Protein AF-A0A7V3N6C4-F1 (afdb_monomer_lite)

Sequence (140 aa):
MGTLAVLVFSLRADQATAPKISSFQETLQPKVSISIIENNSLIGRNPTSEGVEIENILKCLAWEESRDNPKAYNPRDTDGRPKFGIYQFDSITFQEWCVLKYNLKNDIWDAEIQKICVYKMIFEDNQGWQWGAFKKCIKL

InterPro domains:
  IPR023346 Lysozyme-like domain superfamily [SSF53955] (57-135)

Secondary structure (DSSP, 8-state):
-------------------------------------STT-----PPPHHHHHHHHHHHHHHHHHHTT-TT-EESS-TTS--EETTTTB-HHHIIIIIIIIT---S-TT-HHHHHHHHHIIIIIS--GGG-TTHHHHTT-

pLDDT: mean 75.9, std 24.96, range [35.94, 98.44]

Radius of gyration: 24.41 Å; chains: 1; bounding box: 54×76×58 Å

Foldseek 3Di:
DDDDDDDDDDDDDDDDDDDDDDDPDPPPDPPDDDQDDDPPDRPPPDPDPVNVLLVQLLVQQLCVQANVFLADWDCQDPVGAIFHGSNGDGLVCCCVQLCVVVVHDSDRSDPVSVSVSQSCCCPVVVNLVVRPSSVVRNVD

Structure (mmCIF, N/CA/C/O backbone):
data_AF-A0A7V3N6C4-F1
#
_entry.id   AF-A0A7V3N6C4-F1
#
loop_
_atom_site.group_PDB
_atom_site.id
_atom_site.type_symbol
_atom_site.label_atom_id
_atom_site.label_alt_id
_atom_site.label_comp_id
_atom_site.label_asym_id
_atom_site.label_entity_id
_atom_site.label_seq_id
_atom_site.pdbx_PDB_ins_code
_atom_site.Cartn_x
_atom_site.Cartn_y
_atom_site.Cartn_z
_atom_site.occupancy
_atom_site.B_iso_or_equiv
_atom_site.auth_seq_id
_atom_site.auth_comp_id
_atom_site.auth_asym_id
_atom_site.auth_atom_id
_atom_site.pdbx_PDB_model_num
ATOM 1 N N . MET A 1 1 ? -12.092 -60.364 -14.000 1.00 43.00 1 MET A N 1
ATOM 2 C CA . MET A 1 1 ? -11.732 -60.137 -15.415 1.00 43.00 1 MET A CA 1
ATOM 3 C C . MET A 1 1 ? -12.886 -59.393 -16.057 1.00 43.00 1 MET A C 1
ATOM 5 O O . MET A 1 1 ? -13.940 -59.983 -16.231 1.00 43.00 1 MET A O 1
ATOM 9 N N . GLY A 1 2 ? -12.735 -58.090 -16.283 1.00 38.31 2 GLY A N 1
ATOM 10 C CA . GLY A 1 2 ? -13.766 -57.245 -16.883 1.00 38.31 2 GLY A CA 1
ATOM 11 C C . GLY A 1 2 ? -13.099 -56.306 -17.874 1.00 38.31 2 GLY A C 1
ATOM 12 O O . GLY A 1 2 ? -12.351 -55.421 -17.471 1.00 38.31 2 GLY A O 1
ATOM 13 N N . T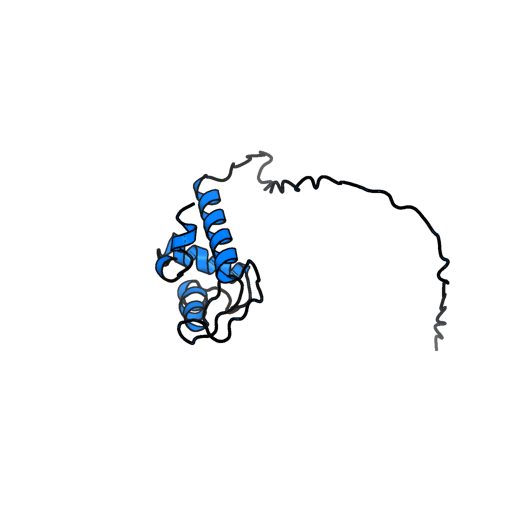HR A 1 3 ? -13.301 -56.572 -19.158 1.00 40.94 3 THR A N 1
ATOM 14 C CA . THR A 1 3 ? -12.750 -55.806 -20.277 1.00 40.94 3 THR A CA 1
ATOM 15 C C . THR A 1 3 ? -13.627 -54.578 -20.496 1.00 40.94 3 THR A C 1
ATOM 17 O O . THR A 1 3 ? -14.801 -54.722 -20.831 1.00 40.94 3 THR A O 1
ATOM 20 N N . LEU A 1 4 ? -13.081 -53.376 -20.298 1.00 37.31 4 LEU A N 1
ATOM 21 C CA . LEU A 1 4 ? -13.752 -52.126 -20.654 1.00 37.31 4 LEU A CA 1
ATOM 22 C C . LEU A 1 4 ? -13.298 -51.720 -22.063 1.00 37.31 4 LEU A C 1
ATOM 24 O O . LEU A 1 4 ? -12.117 -51.461 -22.287 1.00 37.31 4 LEU A O 1
ATOM 28 N N . ALA A 1 5 ? -14.228 -51.710 -23.016 1.00 42.72 5 ALA A N 1
ATOM 29 C CA . ALA A 1 5 ? -13.989 -51.246 -24.378 1.00 42.72 5 ALA A CA 1
ATOM 30 C C . ALA A 1 5 ? -14.097 -49.713 -24.438 1.00 42.72 5 ALA A C 1
ATOM 32 O O . ALA A 1 5 ? -15.088 -49.136 -23.992 1.00 42.72 5 ALA A O 1
ATOM 33 N N . VAL A 1 6 ? -13.075 -49.062 -24.996 1.00 37.94 6 VAL A N 1
ATOM 34 C CA . VAL A 1 6 ? -13.038 -47.616 -25.254 1.00 37.94 6 VAL A CA 1
ATOM 35 C C . VAL A 1 6 ? -13.588 -47.367 -26.657 1.00 37.94 6 VAL A C 1
ATOM 37 O O . VAL A 1 6 ? -13.014 -47.836 -27.638 1.00 37.94 6 VAL A O 1
ATOM 40 N N . LEU A 1 7 ? -14.693 -46.628 -26.760 1.00 36.53 7 LEU A N 1
ATOM 41 C CA . LEU A 1 7 ? -15.237 -46.140 -28.028 1.00 36.53 7 LEU A CA 1
ATOM 42 C C . LEU A 1 7 ? -14.766 -44.701 -28.256 1.00 36.53 7 LEU A C 1
ATOM 44 O O . LEU A 1 7 ? -15.158 -43.780 -27.543 1.00 36.53 7 LEU A O 1
ATOM 48 N N . VAL A 1 8 ? -13.898 -44.532 -29.253 1.00 38.81 8 VAL A N 1
ATOM 49 C CA . VAL A 1 8 ? -13.424 -43.241 -29.760 1.00 38.81 8 VAL A CA 1
ATOM 50 C C . VAL A 1 8 ? -14.361 -42.807 -30.882 1.00 38.81 8 VAL A C 1
ATOM 52 O O . VAL A 1 8 ? -14.447 -43.488 -31.902 1.00 38.81 8 VAL A O 1
ATOM 55 N N . PHE A 1 9 ? -15.026 -41.663 -30.730 1.00 41.03 9 PHE A N 1
ATOM 56 C CA . PHE A 1 9 ? -15.714 -41.001 -31.837 1.00 41.03 9 PHE A CA 1
ATOM 57 C C . PHE A 1 9 ? -14.947 -39.740 -32.230 1.00 41.03 9 PHE A C 1
ATOM 59 O O . PHE A 1 9 ? -14.864 -38.772 -31.480 1.00 41.03 9 PHE A O 1
ATOM 66 N N . SER A 1 10 ? -14.358 -39.797 -33.424 1.00 41.91 10 SER A N 1
ATOM 67 C CA . SER A 1 10 ? -13.768 -38.667 -34.133 1.00 41.91 10 SER A CA 1
ATOM 68 C C . SER A 1 10 ? -14.865 -38.031 -34.983 1.00 41.91 10 SER A C 1
ATOM 70 O O . SER A 1 10 ? -15.432 -38.701 -35.847 1.00 41.91 10 SER A O 1
ATOM 72 N N . LEU A 1 11 ? -15.190 -36.762 -34.734 1.00 41.19 11 LEU A N 1
ATOM 73 C CA . LEU A 1 11 ? -16.075 -35.985 -35.598 1.00 41.19 11 LEU A CA 1
ATOM 74 C C . LEU A 1 11 ? -15.265 -34.889 -36.286 1.00 41.19 11 LEU A C 1
ATOM 76 O O . LEU A 1 11 ? -14.602 -34.070 -35.652 1.00 41.19 11 LEU A O 1
ATOM 80 N N . ARG A 1 12 ? -15.293 -34.979 -37.617 1.00 39.59 12 ARG A N 1
ATOM 81 C CA . ARG A 1 12 ? -14.648 -34.101 -38.588 1.00 39.59 12 ARG A CA 1
ATOM 82 C C . ARG A 1 12 ? -15.178 -32.675 -38.475 1.00 39.59 12 ARG A C 1
ATOM 84 O O . ARG A 1 12 ? -16.367 -32.456 -38.267 1.00 39.59 12 ARG A O 1
ATOM 91 N N . ALA A 1 13 ? -14.264 -31.735 -38.676 1.00 40.56 13 ALA A N 1
ATOM 92 C CA . ALA A 1 13 ? -14.566 -30.344 -38.946 1.00 40.56 13 ALA A CA 1
ATOM 93 C C . ALA A 1 13 ? -15.075 -30.213 -40.386 1.00 40.56 13 ALA A C 1
ATOM 95 O O . ALA A 1 13 ? -14.339 -30.539 -41.316 1.00 40.56 13 ALA A O 1
ATOM 96 N N . ASP A 1 14 ? -16.293 -29.704 -40.549 1.00 43.59 14 ASP A N 1
ATOM 97 C CA . ASP A 1 14 ? -16.768 -29.161 -41.817 1.00 43.59 14 ASP A CA 1
ATOM 98 C C . ASP A 1 14 ? -16.898 -27.641 -41.702 1.00 43.59 14 ASP A C 1
ATOM 100 O O . ASP A 1 14 ? -17.431 -27.091 -40.736 1.00 43.59 14 ASP A O 1
ATOM 104 N N . GLN A 1 15 ? -16.326 -26.976 -42.702 1.00 41.19 15 GLN A N 1
ATOM 105 C CA . GLN A 1 15 ? -16.338 -25.537 -42.900 1.00 41.19 15 GLN A CA 1
ATOM 106 C C . GLN A 1 15 ? -17.757 -25.051 -43.214 1.00 41.19 15 GLN A C 1
ATOM 108 O O . GLN A 1 15 ? -18.425 -25.599 -44.088 1.00 41.19 15 GLN A O 1
ATOM 113 N N . ALA A 1 16 ? -18.171 -23.957 -42.575 1.00 42.50 16 ALA A N 1
ATOM 114 C CA . ALA A 1 16 ? -19.312 -23.158 -43.001 1.00 42.50 16 ALA A CA 1
ATOM 115 C C . ALA A 1 16 ? -18.914 -21.677 -43.022 1.00 42.50 16 ALA A C 1
ATOM 117 O O . ALA A 1 16 ? -18.407 -21.124 -42.045 1.00 42.50 16 ALA A O 1
ATOM 118 N N . THR A 1 17 ? -19.101 -21.059 -44.180 1.00 44.53 17 THR A N 1
ATOM 119 C CA . THR A 1 17 ? -18.817 -19.660 -44.491 1.00 44.53 17 THR A CA 1
ATOM 120 C C . THR A 1 17 ? -19.999 -18.740 -44.150 1.00 44.53 17 THR A C 1
ATOM 122 O O . THR A 1 17 ? -21.151 -19.111 -44.352 1.00 44.53 17 THR A O 1
ATOM 125 N N . ALA A 1 18 ? -19.644 -17.492 -43.798 1.00 37.78 18 ALA A N 1
ATOM 126 C CA . ALA A 1 18 ? -20.431 -16.239 -43.772 1.00 37.78 18 ALA A CA 1
ATOM 127 C C . ALA A 1 18 ? -21.308 -15.949 -42.526 1.00 37.78 18 ALA A C 1
ATOM 129 O O . ALA A 1 18 ? -21.717 -16.888 -41.853 1.00 37.78 18 ALA A O 1
ATOM 130 N N . PRO A 1 19 ? -21.666 -14.671 -42.220 1.00 43.25 19 PRO A N 1
ATOM 131 C CA . PRO A 1 19 ? -21.266 -13.379 -42.809 1.00 43.25 19 PRO A CA 1
ATOM 132 C C . PRO A 1 19 ? -20.648 -12.371 -41.799 1.00 43.25 19 PRO A C 1
ATOM 134 O O . PRO A 1 19 ? -20.774 -12.495 -40.584 1.00 43.25 19 PRO A O 1
ATOM 137 N N . LYS A 1 20 ? -20.014 -11.308 -42.323 1.00 46.44 20 LYS A N 1
ATOM 138 C CA . LYS A 1 20 ? -19.668 -10.084 -41.572 1.00 46.44 20 LYS A CA 1
ATOM 139 C C . LYS A 1 20 ? -20.956 -9.389 -41.119 1.00 46.44 20 LYS A C 1
ATOM 141 O O . LYS A 1 20 ? -21.687 -8.874 -41.961 1.00 46.44 20 LYS A O 1
ATOM 146 N N . ILE A 1 21 ? -21.183 -9.314 -39.811 1.00 42.00 21 ILE A N 1
ATOM 147 C CA . ILE A 1 21 ? -22.178 -8.425 -39.206 1.00 42.00 21 ILE A CA 1
ATOM 148 C C . ILE A 1 21 ? -21.442 -7.520 -38.221 1.00 42.00 21 ILE A C 1
ATOM 150 O O . ILE A 1 21 ? -20.838 -7.976 -37.255 1.00 42.00 21 ILE A O 1
ATOM 154 N N . SER A 1 22 ? -21.462 -6.227 -38.533 1.00 45.78 22 SER A N 1
ATOM 155 C CA . SER A 1 22 ? -21.073 -5.146 -37.636 1.00 45.78 22 SER A CA 1
ATOM 156 C C . SER A 1 22 ? -22.079 -5.096 -36.490 1.00 45.78 22 SER A C 1
ATOM 158 O O . SER A 1 22 ? -23.255 -4.821 -36.724 1.00 45.78 22 SER A O 1
ATOM 160 N N . SER A 1 23 ? -21.637 -5.376 -35.267 1.00 40.06 23 SER A N 1
ATOM 161 C CA . SER A 1 23 ? -22.431 -5.167 -34.059 1.00 40.06 23 SER A CA 1
ATOM 162 C C . SER A 1 23 ? -21.698 -4.194 -33.142 1.00 40.06 23 SER A C 1
ATOM 164 O O . SER A 1 23 ? -20.780 -4.569 -32.414 1.00 40.06 23 SER A O 1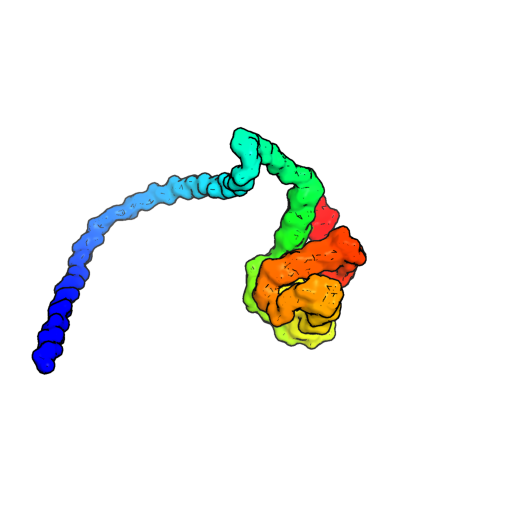
ATOM 166 N N . PHE A 1 24 ? -22.127 -2.934 -33.175 1.00 42.34 24 PHE A N 1
ATOM 167 C CA . PHE A 1 24 ? -22.021 -2.045 -32.025 1.00 42.34 24 PHE A CA 1
ATOM 168 C C . PHE A 1 24 ? -22.926 -2.637 -30.938 1.00 42.34 24 PHE A C 1
ATOM 170 O O . PHE A 1 24 ? -24.148 -2.559 -31.038 1.00 42.34 24 PHE A O 1
ATOM 177 N N . GLN A 1 25 ? -22.336 -3.288 -29.938 1.00 38.41 25 GLN A N 1
ATOM 178 C CA . GLN A 1 25 ? -23.019 -3.556 -28.679 1.00 38.41 25 GLN A CA 1
ATOM 179 C C . GLN A 1 25 ? -22.492 -2.564 -27.654 1.00 38.41 25 GLN A C 1
ATOM 181 O O . GLN A 1 25 ? -21.354 -2.638 -27.197 1.00 38.41 25 GLN A O 1
ATOM 186 N N . GLU A 1 26 ? -23.350 -1.604 -27.348 1.00 43.03 26 GLU A N 1
ATOM 187 C CA . GLU A 1 26 ? -23.288 -0.757 -26.173 1.00 43.03 26 GLU A CA 1
ATOM 188 C C . GLU A 1 26 ? -23.241 -1.670 -24.941 1.00 43.03 26 GLU A C 1
ATOM 190 O O . GLU A 1 26 ? -24.219 -2.332 -24.588 1.00 43.03 26 GLU A O 1
ATOM 195 N N . THR A 1 27 ? -22.065 -1.795 -24.327 1.00 36.78 27 THR A N 1
ATOM 196 C CA . THR A 1 27 ? -21.907 -2.553 -23.088 1.00 36.78 27 THR A CA 1
ATOM 197 C C . THR A 1 27 ? -22.579 -1.771 -21.968 1.00 36.78 27 THR A C 1
ATOM 199 O O . THR A 1 27 ? -21.968 -0.895 -21.353 1.00 36.78 27 THR A O 1
ATOM 202 N N . LEU A 1 28 ? -23.848 -2.092 -21.712 1.00 41.25 28 LEU A N 1
ATOM 203 C CA . LEU A 1 28 ? -24.520 -1.832 -20.444 1.00 41.25 28 LEU A CA 1
ATOM 204 C C . LEU A 1 28 ? -23.607 -2.326 -19.319 1.00 41.25 28 LEU A C 1
ATOM 206 O O . LEU A 1 28 ? -23.405 -3.529 -19.152 1.00 41.25 28 LEU A O 1
ATOM 210 N N . GLN A 1 29 ? -23.022 -1.392 -18.570 1.00 44.53 29 GLN A N 1
ATOM 211 C CA . GLN A 1 29 ? -22.259 -1.737 -17.381 1.00 44.53 29 GLN A CA 1
ATOM 212 C C . GLN A 1 29 ? -23.185 -2.477 -16.409 1.00 44.53 29 GLN A C 1
ATOM 214 O O . GLN A 1 29 ? -24.253 -1.949 -16.081 1.00 44.53 29 GLN A O 1
ATOM 219 N N . PRO A 1 30 ? -22.821 -3.680 -15.930 1.00 37.72 30 PRO A N 1
ATOM 220 C CA . PRO A 1 30 ? -23.578 -4.314 -14.872 1.00 37.72 30 PRO A CA 1
ATOM 221 C C . PRO A 1 30 ? -23.446 -3.438 -13.628 1.00 37.72 30 PRO A C 1
ATOM 223 O O . PRO A 1 30 ? -22.395 -3.358 -12.994 1.00 37.72 30 PRO A O 1
ATOM 226 N N . LYS A 1 31 ? -24.532 -2.742 -13.294 1.00 43.22 31 LYS A N 1
ATOM 227 C CA . LYS A 1 31 ? -24.695 -2.051 -12.021 1.00 43.22 31 LYS A CA 1
ATOM 228 C C . LYS A 1 31 ? -24.833 -3.142 -10.963 1.00 43.22 31 LYS A C 1
ATOM 230 O O . LYS A 1 31 ? -25.925 -3.646 -10.719 1.00 43.22 31 LYS A O 1
ATOM 235 N N . VAL A 1 32 ? -23.705 -3.581 -10.412 1.00 42.22 32 VAL A N 1
ATOM 236 C CA . VAL A 1 32 ? -23.671 -4.578 -9.340 1.00 42.22 32 VAL A CA 1
ATOM 237 C C . VAL A 1 32 ? -24.238 -3.923 -8.084 1.00 42.22 32 VAL A C 1
ATOM 239 O O . VAL A 1 32 ? -23.545 -3.224 -7.352 1.00 42.22 32 VAL A O 1
ATOM 242 N N . SER A 1 33 ? -25.534 -4.106 -7.858 1.00 43.47 33 SER A N 1
ATOM 243 C CA . SER A 1 33 ? -26.184 -3.796 -6.591 1.00 43.47 33 SER A CA 1
ATOM 244 C C . SER A 1 33 ? -26.020 -4.993 -5.660 1.00 43.47 33 SER A C 1
ATOM 246 O O . SER A 1 33 ? -26.644 -6.033 -5.863 1.00 43.47 33 SER A O 1
ATOM 248 N N . ILE A 1 34 ? -25.169 -4.848 -4.645 1.00 49.19 34 ILE A N 1
ATOM 249 C CA . ILE A 1 34 ? -25.056 -5.813 -3.550 1.00 49.19 34 ILE A CA 1
ATOM 250 C C . ILE A 1 34 ? -26.295 -5.642 -2.666 1.00 49.19 34 ILE A C 1
ATOM 252 O O . ILE A 1 34 ? -26.484 -4.599 -2.044 1.00 49.19 34 ILE A O 1
ATOM 256 N N . SER A 1 35 ? -27.161 -6.653 -2.633 1.00 35.94 35 SER A N 1
ATOM 257 C CA . SER A 1 35 ? -28.294 -6.723 -1.708 1.00 35.94 35 SER A CA 1
ATOM 258 C C . SER A 1 35 ? -27.923 -7.643 -0.549 1.00 35.94 35 SER A C 1
ATOM 260 O O . SER A 1 35 ? -27.849 -8.856 -0.723 1.00 35.94 35 SER A O 1
ATOM 262 N N . ILE A 1 36 ? -27.677 -7.075 0.632 1.00 42.16 36 ILE A N 1
ATOM 263 C CA . ILE A 1 36 ? -27.571 -7.853 1.870 1.00 42.16 36 ILE A CA 1
ATOM 264 C C . ILE A 1 36 ? -28.994 -8.021 2.401 1.00 42.16 36 ILE A C 1
ATOM 266 O O . ILE A 1 36 ? -29.642 -7.041 2.765 1.00 42.16 36 ILE A O 1
ATOM 270 N N . ILE A 1 37 ? -29.504 -9.253 2.384 1.00 36.72 37 ILE A N 1
ATOM 271 C CA . ILE A 1 37 ? -30.813 -9.580 2.950 1.00 36.72 37 ILE A CA 1
ATOM 272 C C . ILE A 1 37 ? -30.614 -9.857 4.439 1.00 36.72 37 ILE A C 1
ATOM 274 O O . ILE A 1 37 ? -30.297 -10.976 4.830 1.00 36.72 37 ILE A O 1
ATOM 278 N N . GLU A 1 38 ? -30.844 -8.845 5.269 1.00 36.75 38 GLU A N 1
ATOM 279 C CA . GLU A 1 38 ? -31.207 -9.043 6.672 1.00 36.75 38 GLU A CA 1
ATOM 280 C C . GLU A 1 38 ? -32.604 -8.448 6.886 1.00 36.75 38 GLU A C 1
ATOM 282 O O . GLU A 1 38 ? -32.845 -7.265 6.655 1.00 36.75 38 GLU A O 1
ATOM 287 N N . ASN A 1 39 ? -33.549 -9.294 7.303 1.00 40.50 39 ASN A N 1
ATOM 288 C CA . ASN A 1 39 ? -34.883 -8.910 7.780 1.00 40.50 39 ASN A CA 1
ATOM 289 C C . ASN A 1 39 ? -35.789 -8.150 6.792 1.00 40.50 39 ASN A C 1
ATOM 291 O O . ASN A 1 39 ? -36.402 -7.152 7.164 1.00 40.50 39 ASN A O 1
ATOM 295 N N . ASN A 1 40 ? -35.939 -8.655 5.560 1.00 43.75 40 ASN A N 1
ATOM 296 C CA . ASN A 1 40 ? -37.016 -8.289 4.617 1.00 43.75 40 ASN A CA 1
ATOM 297 C C . ASN A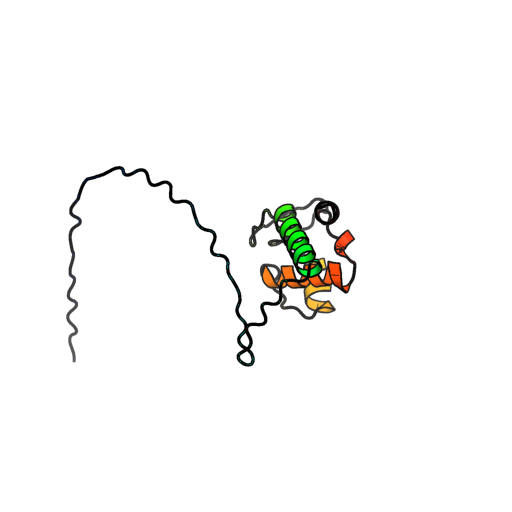 1 40 ? -37.215 -6.779 4.356 1.00 43.75 40 ASN A C 1
ATOM 299 O O . ASN A 1 40 ? -38.265 -6.353 3.877 1.00 43.75 40 ASN A O 1
ATOM 303 N N . SER A 1 41 ? -36.195 -5.971 4.633 1.00 40.44 41 SER A N 1
ATOM 304 C CA . SER A 1 41 ? -36.173 -4.544 4.365 1.00 40.44 41 SER A CA 1
ATOM 305 C C . SER A 1 41 ? -35.001 -4.282 3.437 1.00 40.44 41 SER A C 1
ATOM 307 O O . SER A 1 41 ? -33.840 -4.392 3.829 1.00 40.44 41 SER A O 1
ATOM 309 N N . LEU A 1 42 ? -35.306 -3.969 2.176 1.00 42.16 42 LEU A N 1
ATOM 310 C CA . LEU A 1 42 ? -34.337 -3.463 1.209 1.00 42.16 42 LEU A CA 1
ATOM 311 C C . LEU A 1 42 ? -33.935 -2.045 1.632 1.00 42.16 42 LEU A C 1
ATOM 313 O O . LEU A 1 42 ? -34.332 -1.056 1.018 1.00 42.16 42 LEU A O 1
ATOM 317 N N . ILE A 1 43 ? -33.159 -1.929 2.710 1.00 46.12 43 ILE A N 1
ATOM 318 C CA . ILE A 1 43 ? -32.484 -0.682 3.048 1.00 46.12 43 ILE A CA 1
ATOM 319 C C . ILE A 1 43 ? -31.306 -0.585 2.087 1.00 46.12 43 ILE A C 1
ATOM 321 O O . ILE A 1 43 ? -30.199 -1.038 2.374 1.00 46.12 43 ILE A O 1
ATOM 325 N N . GLY A 1 44 ? -31.563 -0.009 0.914 1.00 43.50 44 GLY A N 1
ATOM 326 C CA . GLY A 1 44 ? -30.513 0.488 0.040 1.00 43.50 44 GLY A CA 1
ATOM 327 C C . GLY A 1 44 ? -29.744 1.564 0.794 1.00 43.50 44 GLY A C 1
ATOM 328 O O . GLY A 1 44 ? -30.107 2.738 0.751 1.00 43.50 44 GLY A O 1
ATOM 329 N N . ARG A 1 45 ? -28.705 1.173 1.537 1.00 50.28 45 ARG A N 1
ATOM 330 C CA . ARG A 1 45 ? -27.735 2.132 2.051 1.00 50.28 45 ARG A CA 1
ATOM 331 C C . ARG A 1 45 ? -27.011 2.684 0.835 1.00 50.28 45 ARG A C 1
ATOM 333 O O . ARG A 1 45 ? -26.187 1.996 0.237 1.00 50.28 45 ARG A O 1
ATOM 340 N N . ASN A 1 46 ? -27.351 3.913 0.454 1.00 56.38 46 ASN A N 1
ATOM 341 C CA . ASN A 1 46 ? -26.465 4.688 -0.398 1.00 56.38 46 ASN A CA 1
ATOM 342 C C . ASN A 1 46 ? -25.097 4.719 0.297 1.00 56.38 46 ASN A C 1
ATOM 344 O O . ASN A 1 46 ? -25.059 4.983 1.505 1.00 56.38 46 ASN A O 1
ATOM 348 N N . PRO A 1 47 ? -24.001 4.408 -0.413 1.00 62.56 47 PRO A N 1
ATOM 349 C 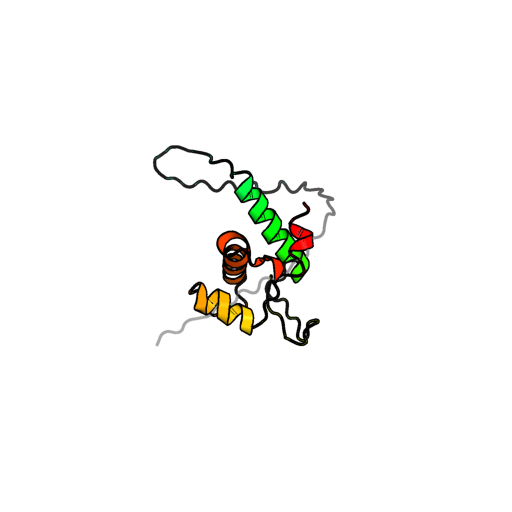CA . PRO A 1 47 ? -22.677 4.538 0.169 1.00 62.56 47 PRO A CA 1
ATOM 350 C C . PRO A 1 47 ? -22.530 5.972 0.681 1.00 62.56 47 PRO A C 1
ATOM 352 O O . PRO A 1 47 ? -22.931 6.924 0.005 1.00 62.56 47 PRO A O 1
ATOM 355 N N . THR A 1 48 ? -22.028 6.125 1.906 1.00 67.81 48 THR A N 1
ATOM 356 C CA . THR A 1 48 ? -21.707 7.454 2.426 1.00 67.81 48 THR A CA 1
ATOM 357 C C . THR A 1 48 ? -20.690 8.101 1.485 1.00 67.81 48 THR A C 1
ATOM 359 O O . THR A 1 48 ? -19.865 7.407 0.886 1.00 67.81 48 THR A O 1
ATOM 362 N N . SER A 1 49 ? -20.752 9.424 1.322 1.00 76.12 49 SER A N 1
ATOM 363 C CA . SER A 1 49 ? -19.807 10.162 0.470 1.00 76.12 49 SER A CA 1
ATOM 364 C C . SER A 1 49 ? -18.349 9.861 0.835 1.00 76.12 49 SER A C 1
ATOM 366 O O . SER A 1 49 ? -17.516 9.724 -0.051 1.00 76.12 49 SER A O 1
ATOM 368 N N . GLU A 1 50 ? -18.082 9.650 2.124 1.00 78.75 50 GLU A N 1
ATOM 369 C CA . GLU A 1 50 ? -16.785 9.237 2.668 1.00 78.75 50 GLU A CA 1
ATOM 370 C C . GLU A 1 50 ? -16.330 7.858 2.156 1.00 78.75 50 GLU A C 1
ATOM 372 O O . GLU A 1 50 ? -15.192 7.699 1.723 1.00 78.75 50 GLU A O 1
ATOM 377 N N . GLY A 1 51 ? -17.221 6.860 2.123 1.00 79.12 51 GLY A N 1
ATOM 378 C CA . GLY A 1 51 ? -16.885 5.533 1.595 1.00 79.12 51 GLY A CA 1
ATOM 379 C C . GLY A 1 51 ? -16.572 5.556 0.095 1.00 79.12 51 GLY A C 1
ATOM 380 O O . GLY A 1 51 ? -15.698 4.826 -0.370 1.00 79.12 51 GLY A O 1
ATOM 381 N N . VAL A 1 52 ? -17.252 6.424 -0.663 1.00 82.00 52 VAL A N 1
ATOM 382 C CA . VAL A 1 52 ? -16.962 6.635 -2.091 1.00 82.00 52 VAL A CA 1
ATOM 383 C C . VAL A 1 52 ? -15.597 7.301 -2.281 1.00 82.00 52 VAL A C 1
ATOM 385 O O . VAL A 1 52 ? -14.836 6.893 -3.156 1.00 82.00 52 VAL A O 1
ATOM 388 N N . GLU A 1 53 ? -15.269 8.296 -1.457 1.00 88.31 53 GLU A N 1
ATOM 389 C CA . GLU A 1 53 ? -13.987 9.003 -1.504 1.00 88.31 53 GLU A CA 1
ATOM 390 C C . GLU A 1 53 ? -12.805 8.072 -1.196 1.00 88.31 53 GLU A C 1
ATOM 392 O O . GLU A 1 53 ? -11.846 8.014 -1.968 1.00 88.31 53 GLU A O 1
ATOM 397 N N . ILE A 1 54 ? -12.909 7.266 -0.137 1.00 91.88 54 ILE A N 1
ATOM 398 C CA . ILE A 1 54 ? -11.888 6.279 0.242 1.00 91.88 54 ILE A CA 1
ATOM 399 C C . ILE A 1 54 ? -11.617 5.297 -0.903 1.00 91.88 54 ILE A C 1
ATOM 401 O O . ILE A 1 54 ? -10.464 5.062 -1.268 1.00 91.88 54 ILE A O 1
ATOM 405 N N . GLU A 1 55 ? -12.667 4.737 -1.507 1.00 93.00 55 GLU A N 1
ATOM 406 C CA . GLU A 1 55 ? -12.515 3.803 -2.626 1.00 93.00 55 GLU A CA 1
ATOM 407 C C . GLU A 1 55 ? -11.884 4.468 -3.857 1.00 93.00 55 GLU A C 1
ATOM 409 O O . GLU A 1 55 ? -11.078 3.843 -4.549 1.00 93.00 55 GLU A O 1
ATOM 414 N N . ASN A 1 56 ? -12.186 5.742 -4.123 1.00 93.69 56 ASN A N 1
ATOM 415 C CA . ASN A 1 56 ? -11.548 6.488 -5.209 1.00 93.69 56 ASN A CA 1
ATOM 416 C C . ASN A 1 56 ? -10.050 6.703 -4.955 1.00 93.69 56 ASN A C 1
ATOM 418 O O . ASN A 1 56 ? -9.245 6.529 -5.873 1.00 93.69 56 ASN A O 1
ATOM 422 N N . ILE A 1 57 ? -9.659 7.009 -3.714 1.00 94.31 57 ILE A N 1
ATOM 423 C CA . ILE A 1 57 ? -8.250 7.139 -3.323 1.00 94.31 57 ILE A CA 1
ATOM 424 C C . ILE A 1 57 ? -7.521 5.800 -3.495 1.00 94.31 57 ILE A C 1
ATOM 426 O O . ILE A 1 57 ? -6.452 5.761 -4.106 1.00 94.31 57 ILE A O 1
ATOM 430 N N . LEU A 1 58 ? -8.100 4.696 -3.012 1.00 95.81 58 LEU A N 1
ATOM 431 C CA . LEU A 1 58 ? -7.495 3.363 -3.119 1.00 95.81 58 LEU A CA 1
ATOM 432 C C . LEU A 1 58 ? -7.349 2.897 -4.574 1.00 95.81 58 LEU A C 1
ATOM 434 O O . LEU A 1 58 ? -6.338 2.276 -4.907 1.00 95.81 58 LEU A O 1
ATOM 438 N N . LYS A 1 59 ? -8.319 3.213 -5.441 1.00 96.75 59 LYS A N 1
ATOM 439 C CA . LYS A 1 59 ? -8.230 2.955 -6.888 1.00 96.75 59 LYS A CA 1
ATOM 440 C C . LYS A 1 59 ? -7.154 3.805 -7.553 1.00 96.75 59 LYS A C 1
ATOM 442 O O . LYS A 1 59 ? -6.361 3.288 -8.329 1.00 96.75 59 LYS A O 1
ATOM 447 N N . CYS A 1 60 ? -7.093 5.096 -7.229 1.00 96.25 60 CYS A N 1
ATOM 448 C CA . CYS A 1 60 ? -6.045 5.971 -7.747 1.00 96.25 60 CYS A CA 1
ATOM 449 C C . CYS A 1 60 ? -4.648 5.471 -7.352 1.00 96.25 60 CYS A C 1
ATOM 451 O O . CYS A 1 60 ? -3.753 5.440 -8.193 1.00 96.25 60 CYS A O 1
ATOM 453 N N . LEU A 1 61 ? -4.467 5.029 -6.103 1.00 96.44 61 LEU A N 1
ATOM 454 C CA . LEU A 1 61 ? -3.201 4.466 -5.633 1.00 96.44 61 LEU A CA 1
ATOM 455 C C . LEU A 1 61 ? -2.817 3.200 -6.402 1.00 96.44 61 LEU A C 1
ATOM 457 O O . LEU A 1 61 ? -1.695 3.107 -6.884 1.00 96.44 61 LEU A O 1
ATOM 461 N N . ALA A 1 62 ? -3.744 2.254 -6.564 1.00 97.75 62 ALA A N 1
ATOM 462 C CA . ALA A 1 62 ? -3.494 1.029 -7.325 1.00 97.75 62 ALA A CA 1
ATOM 463 C C . ALA A 1 62 ? -3.090 1.332 -8.783 1.00 97.75 62 ALA A C 1
ATOM 465 O O . ALA A 1 62 ? -2.140 0.747 -9.319 1.00 97.75 62 ALA A O 1
ATOM 466 N N . TRP A 1 63 ? -3.746 2.318 -9.400 1.00 97.12 63 TRP A N 1
ATOM 467 C CA . TRP A 1 63 ? -3.407 2.784 -10.739 1.00 97.12 63 TRP A CA 1
ATOM 468 C C . TRP A 1 63 ? -2.033 3.461 -10.813 1.00 97.12 63 TRP A C 1
ATOM 470 O O . TRP A 1 63 ? -1.269 3.203 -11.745 1.00 97.12 63 TRP A O 1
ATOM 480 N N . GLU A 1 64 ? -1.702 4.338 -9.867 1.00 95.75 64 GLU A N 1
ATOM 481 C CA . GLU A 1 64 ? -0.429 5.064 -9.867 1.00 95.75 64 GLU A CA 1
ATOM 482 C C . GLU A 1 64 ? 0.768 4.168 -9.539 1.00 95.75 64 GLU A C 1
ATOM 484 O O . GLU A 1 64 ? 1.832 4.364 -10.125 1.00 95.75 64 GLU A O 1
ATOM 489 N N . GLU A 1 65 ? 0.597 3.187 -8.653 1.00 95.44 65 GLU A N 1
ATOM 490 C CA . GLU A 1 65 ? 1.678 2.298 -8.218 1.00 95.44 65 GLU A CA 1
ATOM 491 C C . GLU A 1 65 ? 1.957 1.184 -9.236 1.00 95.44 65 GLU A C 1
ATOM 493 O O . GLU A 1 65 ? 3.110 0.900 -9.559 1.00 95.44 65 GLU A O 1
ATOM 498 N N . SER A 1 66 ? 0.919 0.548 -9.787 1.00 97.00 66 SER A N 1
ATOM 499 C CA . SER A 1 66 ? 1.098 -0.660 -10.608 1.00 97.00 66 SER A CA 1
ATOM 500 C C . SER A 1 66 ? 0.274 -0.704 -11.889 1.00 97.00 66 SER A C 1
ATOM 502 O O . SER A 1 66 ? 0.346 -1.703 -12.608 1.00 97.00 66 SER A O 1
ATOM 504 N N . ARG A 1 67 ? -0.508 0.342 -12.191 1.00 97.69 67 ARG A N 1
ATOM 505 C CA . ARG A 1 67 ? -1.542 0.301 -13.242 1.00 97.69 67 ARG A CA 1
ATOM 506 C C . ARG A 1 67 ? -2.522 -0.858 -13.012 1.00 97.69 67 ARG A C 1
ATOM 508 O O . ARG A 1 67 ? -2.837 -1.595 -13.943 1.00 97.69 67 ARG A O 1
ATOM 515 N N . ASP A 1 68 ? -2.947 -1.035 -11.757 1.00 98.06 68 ASP A N 1
ATOM 516 C CA . ASP A 1 68 ? -3.845 -2.108 -11.299 1.00 98.06 68 ASP A CA 1
ATOM 517 C C . ASP A 1 68 ? -3.317 -3.539 -11.537 1.00 98.06 68 ASP A C 1
ATOM 519 O O . ASP A 1 68 ? -4.090 -4.495 -11.621 1.00 98.06 68 ASP A O 1
ATOM 523 N N . ASN A 1 69 ? -1.997 -3.732 -11.645 1.00 98.31 69 ASN A N 1
ATOM 524 C CA . ASN A 1 69 ? -1.407 -5.052 -11.862 1.00 98.31 69 ASN A CA 1
ATOM 525 C C . ASN A 1 69 ? -1.056 -5.743 -10.525 1.00 98.31 69 ASN A C 1
ATOM 527 O O . ASN A 1 69 ? -0.029 -5.421 -9.919 1.00 98.31 69 ASN A O 1
ATOM 531 N N . PRO A 1 70 ? -1.804 -6.779 -10.091 1.00 97.62 70 PRO A N 1
ATOM 532 C CA . PRO A 1 70 ? -1.544 -7.471 -8.826 1.00 97.62 70 PRO A CA 1
ATOM 533 C C . PRO A 1 70 ? -0.246 -8.284 -8.817 1.00 97.62 70 PRO A C 1
ATOM 535 O O . PRO A 1 70 ? 0.219 -8.690 -7.758 1.00 97.62 70 PRO A O 1
ATOM 538 N N . LYS A 1 71 ? 0.362 -8.517 -9.984 1.00 97.81 71 LYS A N 1
ATOM 539 C CA . LYS A 1 71 ? 1.635 -9.234 -10.129 1.00 97.81 71 LYS A CA 1
ATOM 540 C C . LYS A 1 71 ? 2.790 -8.298 -10.483 1.00 97.81 71 LYS A C 1
ATOM 542 O O . LYS A 1 71 ? 3.833 -8.770 -10.932 1.00 97.81 71 LYS A O 1
ATOM 547 N N . ALA A 1 72 ? 2.610 -6.984 -10.336 1.00 98.00 72 ALA A N 1
ATOM 548 C CA . ALA A 1 72 ? 3.665 -6.023 -10.613 1.00 98.00 72 ALA A CA 1
ATOM 549 C C . ALA A 1 72 ? 4.880 -6.287 -9.722 1.00 98.00 72 ALA A C 1
ATOM 551 O O . ALA A 1 72 ? 4.772 -6.420 -8.503 1.00 98.00 72 ALA A O 1
ATOM 552 N N . TYR A 1 73 ? 6.045 -6.355 -10.352 1.00 97.88 73 TYR A N 1
ATOM 553 C CA . TYR A 1 73 ? 7.315 -6.531 -9.675 1.00 97.88 73 TYR A CA 1
ATOM 554 C C . TYR A 1 73 ? 8.284 -5.478 -10.177 1.00 97.88 73 TYR A C 1
ATOM 556 O O . TYR A 1 73 ? 8.635 -5.471 -11.359 1.00 97.88 73 TYR A O 1
ATOM 564 N N . ASN A 1 74 ? 8.726 -4.613 -9.274 1.00 96.12 74 ASN A N 1
ATOM 565 C CA . ASN A 1 74 ? 9.812 -3.694 -9.543 1.00 96.12 74 ASN A CA 1
ATOM 566 C C . ASN A 1 74 ? 11.056 -4.192 -8.794 1.00 96.12 74 ASN A C 1
ATOM 568 O O . ASN A 1 74 ? 11.093 -4.098 -7.569 1.00 96.12 74 ASN A O 1
ATOM 572 N N . PRO A 1 75 ? 12.077 -4.737 -9.481 1.00 95.06 75 PRO A N 1
ATOM 573 C CA . PRO A 1 75 ? 13.266 -5.267 -8.816 1.00 95.06 75 PRO A CA 1
ATOM 574 C C . PRO A 1 75 ? 14.135 -4.179 -8.175 1.00 95.06 75 PRO A C 1
ATOM 576 O O . PRO A 1 75 ? 14.963 -4.494 -7.320 1.00 95.06 75 PRO A O 1
ATOM 579 N N . ARG A 1 76 ? 13.985 -2.917 -8.593 1.00 90.44 76 ARG A N 1
ATOM 580 C CA . ARG A 1 76 ? 14.753 -1.791 -8.067 1.00 90.44 76 ARG A CA 1
ATOM 581 C C . ARG A 1 76 ? 13.953 -0.501 -8.210 1.00 90.44 76 ARG A C 1
ATOM 583 O O . ARG A 1 76 ? 13.964 0.125 -9.268 1.00 90.44 76 ARG A O 1
ATOM 590 N N . ASP A 1 77 ? 13.307 -0.098 -7.125 1.00 85.25 77 ASP A N 1
ATOM 591 C CA . ASP A 1 77 ? 12.702 1.225 -7.024 1.00 85.25 77 ASP A CA 1
ATOM 592 C C . ASP A 1 77 ? 13.764 2.304 -6.724 1.00 85.25 77 ASP A C 1
ATOM 594 O O . ASP A 1 77 ? 14.964 2.028 -6.626 1.00 85.25 77 ASP A O 1
ATOM 598 N N . THR A 1 78 ? 13.330 3.555 -6.598 1.00 83.25 78 THR A N 1
ATOM 599 C CA . THR A 1 78 ? 14.164 4.744 -6.371 1.00 83.25 78 THR A CA 1
ATOM 600 C C . THR A 1 78 ? 15.050 4.617 -5.127 1.00 83.25 78 THR A C 1
ATOM 602 O O . THR A 1 78 ? 16.164 5.137 -5.105 1.00 83.25 78 THR A O 1
ATOM 605 N N . ASP A 1 79 ? 14.586 3.898 -4.103 1.00 83.88 79 ASP A N 1
ATOM 606 C CA . ASP A 1 79 ? 15.324 3.634 -2.862 1.00 83.88 79 ASP A CA 1
ATOM 607 C C . ASP A 1 79 ? 16.205 2.369 -2.919 1.00 83.88 79 ASP A C 1
ATOM 609 O O . ASP A 1 79 ? 16.836 1.992 -1.931 1.00 83.88 79 ASP A O 1
ATOM 613 N N . GLY A 1 80 ? 16.261 1.707 -4.077 1.00 89.62 80 GLY A N 1
ATOM 614 C CA . GLY A 1 80 ? 17.040 0.498 -4.306 1.00 89.62 80 GLY A CA 1
ATOM 615 C C . GLY A 1 80 ? 16.389 -0.792 -3.804 1.00 89.62 80 GLY A C 1
ATOM 616 O O . GLY A 1 80 ? 16.981 -1.856 -4.000 1.00 89.62 80 GLY A O 1
ATOM 617 N N . ARG A 1 81 ? 15.202 -0.732 -3.184 1.00 91.31 81 ARG A N 1
ATOM 618 C CA . ARG A 1 81 ? 14.493 -1.913 -2.679 1.00 91.31 81 ARG A CA 1
ATOM 619 C C . ARG A 1 81 ? 13.509 -2.453 -3.723 1.00 91.31 81 ARG A C 1
ATOM 621 O O . ARG A 1 81 ? 12.930 -1.676 -4.484 1.00 91.31 81 ARG A O 1
ATOM 628 N N . PRO A 1 82 ? 13.301 -3.779 -3.776 1.00 96.44 82 PRO A N 1
ATOM 629 C CA . PRO A 1 82 ? 12.252 -4.347 -4.605 1.00 96.44 82 PRO A CA 1
ATOM 630 C C . PRO A 1 82 ? 10.859 -3.983 -4.081 1.00 96.44 82 PRO A C 1
ATOM 632 O O . PRO A 1 82 ? 10.643 -3.968 -2.866 1.00 96.44 82 PRO A O 1
ATOM 635 N N . LYS A 1 83 ? 9.918 -3.755 -5.001 1.00 96.56 83 LYS A N 1
ATOM 636 C CA . LYS A 1 83 ? 8.506 -3.491 -4.708 1.00 96.56 83 LYS A CA 1
ATOM 637 C C . LYS A 1 83 ? 7.593 -4.531 -5.356 1.00 96.56 83 LYS A C 1
ATOM 639 O O . LYS A 1 83 ? 7.886 -5.046 -6.440 1.00 96.56 83 LYS A O 1
ATOM 644 N N . PHE A 1 84 ? 6.490 -4.841 -4.680 1.00 98.06 84 PHE A N 1
ATOM 645 C CA . PHE A 1 84 ? 5.664 -6.011 -4.963 1.00 98.06 84 PHE A CA 1
ATOM 646 C C . PHE A 1 84 ? 4.167 -5.683 -5.015 1.00 98.06 84 PHE A C 1
ATOM 648 O O . PHE A 1 84 ? 3.627 -4.980 -4.157 1.00 98.06 84 PHE A O 1
ATOM 655 N N . GLY A 1 85 ? 3.487 -6.277 -5.992 1.00 98.06 85 GLY A N 1
ATOM 656 C CA . GLY A 1 85 ? 2.034 -6.311 -6.109 1.00 98.06 85 GLY A CA 1
ATOM 657 C C . GLY A 1 85 ? 1.382 -4.966 -6.424 1.00 98.06 85 GLY A C 1
ATOM 658 O O . GLY A 1 85 ? 2.032 -4.020 -6.871 1.00 98.06 85 GLY A O 1
ATOM 659 N N . ILE A 1 86 ? 0.069 -4.897 -6.223 1.00 98.44 86 ILE A N 1
ATOM 660 C CA . ILE A 1 86 ? -0.769 -3.811 -6.745 1.00 98.44 86 ILE A CA 1
ATOM 661 C C . ILE A 1 86 ? -0.453 -2.430 -6.132 1.00 98.44 86 ILE A C 1
ATOM 663 O O . ILE A 1 86 ? -0.558 -1.421 -6.825 1.00 98.44 86 ILE A O 1
ATOM 667 N N . TYR A 1 87 ? -0.006 -2.384 -4.874 1.00 97.44 87 TYR A N 1
ATOM 668 C CA . TYR A 1 87 ? 0.360 -1.154 -4.155 1.00 97.44 87 TYR A CA 1
ATOM 669 C C . TYR A 1 87 ? 1.873 -0.966 -3.977 1.00 97.44 87 TYR A C 1
ATOM 671 O O . TYR A 1 87 ? 2.288 -0.103 -3.202 1.00 97.44 87 TYR A O 1
ATOM 679 N N . GLN A 1 88 ? 2.688 -1.773 -4.673 1.00 97.06 88 GLN A N 1
ATOM 680 C CA . GLN A 1 88 ? 4.152 -1.666 -4.696 1.00 97.06 88 GLN A CA 1
ATOM 681 C C . GLN A 1 88 ? 4.770 -1.560 -3.288 1.00 97.06 88 GLN A C 1
ATOM 683 O O . GLN A 1 88 ? 5.564 -0.670 -2.998 1.00 97.06 88 GLN A O 1
ATOM 688 N N . PHE A 1 89 ? 4.432 -2.490 -2.394 1.00 96.50 89 PHE A N 1
ATOM 689 C CA . PHE A 1 89 ? 5.070 -2.579 -1.076 1.00 96.50 89 PHE A CA 1
ATOM 690 C C . PHE A 1 89 ? 6.517 -3.061 -1.192 1.00 96.50 89 PHE A C 1
ATOM 692 O O . PHE A 1 89 ? 6.785 -3.957 -1.986 1.00 96.50 89 PHE A O 1
ATOM 699 N N . ASP A 1 90 ? 7.432 -2.565 -0.352 1.00 95.56 90 ASP A N 1
ATOM 700 C CA . ASP A 1 90 ? 8.644 -3.331 -0.029 1.00 95.56 90 ASP A CA 1
ATOM 701 C C . ASP A 1 90 ? 8.367 -4.342 1.090 1.00 95.56 90 ASP A C 1
ATOM 703 O O . ASP A 1 90 ? 7.422 -4.207 1.873 1.00 95.56 90 ASP A O 1
ATOM 707 N N . SER A 1 91 ? 9.211 -5.372 1.171 1.00 96.50 91 SER A N 1
ATOM 708 C CA . SER A 1 91 ? 9.017 -6.482 2.105 1.00 96.50 91 SER A CA 1
ATOM 709 C C . SER A 1 91 ? 9.105 -6.075 3.574 1.00 96.50 91 SER A C 1
ATOM 711 O O . SER A 1 91 ? 8.463 -6.708 4.407 1.00 96.50 91 SER A O 1
ATOM 713 N N . ILE A 1 92 ? 9.892 -5.044 3.904 1.00 95.31 92 ILE A N 1
ATOM 714 C CA . ILE A 1 92 ? 10.069 -4.593 5.290 1.00 95.31 92 ILE A CA 1
ATOM 715 C C . ILE A 1 92 ? 8.795 -3.891 5.744 1.00 95.31 92 ILE A C 1
ATOM 717 O O . ILE A 1 92 ? 8.186 -4.313 6.725 1.00 95.31 92 ILE A O 1
ATOM 721 N N . THR A 1 93 ? 8.339 -2.892 4.984 1.00 95.19 93 THR A N 1
ATOM 722 C CA . THR A 1 93 ? 7.106 -2.166 5.303 1.00 95.19 93 THR A CA 1
ATOM 723 C C . THR A 1 93 ? 5.903 -3.106 5.372 1.00 95.19 93 THR A C 1
ATOM 725 O O . THR A 1 93 ? 5.114 -3.008 6.311 1.00 95.19 93 THR A O 1
ATOM 728 N N . PHE A 1 94 ? 5.778 -4.059 4.438 1.00 97.50 94 PHE A N 1
ATOM 729 C CA . PHE A 1 94 ? 4.690 -5.039 4.480 1.00 97.50 94 PHE A CA 1
ATOM 730 C C . PHE A 1 94 ? 4.741 -5.906 5.747 1.00 97.50 94 PHE A C 1
ATOM 732 O O . PHE A 1 94 ? 3.722 -6.112 6.406 1.00 97.50 94 PHE A O 1
ATOM 739 N N . GLN A 1 95 ? 5.926 -6.386 6.128 1.00 98.38 95 GLN A N 1
ATOM 740 C CA . GLN A 1 95 ? 6.084 -7.203 7.326 1.00 98.38 95 GLN A CA 1
ATOM 741 C C . GLN A 1 95 ? 5.758 -6.414 8.604 1.00 98.38 95 GLN A C 1
ATOM 743 O O . GLN A 1 95 ? 5.033 -6.912 9.462 1.00 98.38 95 GLN A O 1
ATOM 748 N N . GLU A 1 96 ? 6.273 -5.194 8.745 1.00 97.31 96 GLU A N 1
ATOM 749 C CA . GLU A 1 96 ? 6.090 -4.382 9.954 1.00 97.31 96 GLU A CA 1
ATOM 750 C C . GLU A 1 96 ? 4.639 -3.931 10.135 1.00 97.31 96 GLU A C 1
ATOM 752 O O . GLU A 1 96 ? 4.067 -4.074 11.218 1.00 97.31 96 GLU A O 1
ATOM 757 N N . TRP A 1 97 ? 4.021 -3.423 9.070 1.00 97.19 97 TRP A N 1
ATOM 758 C CA . TRP A 1 97 ? 2.682 -2.848 9.147 1.00 97.19 97 TRP A CA 1
ATOM 759 C C . TRP A 1 97 ? 1.596 -3.895 8.936 1.00 97.19 97 TRP A C 1
ATOM 761 O O . TRP A 1 97 ? 0.737 -4.087 9.794 1.00 97.19 97 TRP A O 1
ATOM 771 N N . CYS A 1 98 ? 1.641 -4.612 7.817 1.00 97.88 98 CYS A N 1
ATOM 772 C CA . CYS A 1 98 ? 0.561 -5.518 7.451 1.00 97.88 98 CYS A CA 1
ATOM 773 C C . CYS A 1 98 ? 0.561 -6.759 8.347 1.00 97.88 98 CYS A C 1
ATOM 775 O O . CYS A 1 98 ? -0.467 -7.107 8.926 1.00 97.88 98 CYS A O 1
ATOM 777 N N . VAL A 1 99 ? 1.718 -7.404 8.506 1.00 98.31 99 VAL A N 1
ATOM 778 C CA . VAL A 1 99 ? 1.804 -8.675 9.238 1.00 98.31 99 VAL A CA 1
ATOM 779 C C . VAL A 1 99 ? 1.866 -8.447 10.744 1.00 98.31 99 VAL A C 1
ATOM 781 O O . VAL A 1 99 ? 1.024 -8.962 11.470 1.00 98.31 99 VAL A O 1
ATOM 784 N N . LEU A 1 100 ? 2.841 -7.678 11.236 1.00 98.25 100 LEU A N 1
ATOM 785 C CA . LEU A 1 100 ? 3.072 -7.555 12.679 1.00 98.25 100 LEU A CA 1
ATOM 786 C C . LEU A 1 100 ? 2.080 -6.607 13.361 1.00 98.25 100 LEU A C 1
ATOM 788 O O . LEU A 1 100 ? 1.528 -6.965 14.400 1.00 98.25 100 LEU A O 1
ATOM 792 N N . LYS A 1 101 ? 1.834 -5.417 12.798 1.00 97.81 101 LYS A N 1
ATOM 793 C CA . LYS A 1 101 ? 0.937 -4.433 13.422 1.00 97.81 101 LYS A CA 1
ATOM 794 C C . LYS A 1 101 ? -0.544 -4.774 13.238 1.00 97.81 101 LYS A C 1
ATOM 796 O O . LYS A 1 101 ? -1.301 -4.685 14.201 1.00 97.81 101 LYS A O 1
ATOM 801 N N . TYR A 1 102 ? -0.968 -5.162 12.033 1.00 97.81 102 TYR A N 1
ATOM 802 C CA . TYR A 1 102 ? -2.384 -5.439 11.739 1.00 97.81 102 TYR A CA 1
ATOM 803 C C . TYR A 1 102 ? -2.775 -6.915 11.789 1.00 97.81 102 TYR A C 1
ATOM 805 O O . TYR A 1 102 ? -3.951 -7.227 11.595 1.00 97.81 102 TYR A O 1
ATOM 813 N N . ASN A 1 103 ? -1.826 -7.816 12.062 1.00 98.25 103 ASN A N 1
ATOM 814 C CA . ASN A 1 103 ? -2.065 -9.257 12.130 1.00 98.25 103 ASN A CA 1
ATOM 815 C C . ASN A 1 103 ? -2.698 -9.822 10.839 1.00 98.25 103 ASN A C 1
ATOM 817 O O . ASN A 1 103 ? -3.572 -10.691 10.885 1.00 98.25 103 ASN A O 1
ATOM 821 N N . LEU A 1 104 ? -2.288 -9.301 9.676 1.00 98.38 104 LEU A N 1
ATOM 822 C CA . LEU A 1 104 ? -2.704 -9.817 8.372 1.00 98.38 104 LEU A CA 1
ATOM 823 C C . LEU A 1 104 ? -1.831 -11.005 7.952 1.00 98.38 104 LEU A C 1
ATOM 825 O O . LEU A 1 104 ? -0.712 -11.202 8.431 1.00 98.38 104 LEU A O 1
ATOM 829 N N . LYS A 1 105 ? -2.343 -11.801 7.011 1.00 98.44 105 LYS A N 1
ATOM 830 C CA . LYS A 1 105 ? -1.597 -12.910 6.411 1.00 98.44 105 LYS A CA 1
ATOM 831 C C . LYS A 1 105 ? -0.300 -12.387 5.781 1.00 98.44 105 LYS A C 1
ATOM 833 O O . LYS A 1 105 ? -0.317 -11.394 5.057 1.00 98.44 105 LYS A O 1
ATOM 838 N N . ASN A 1 106 ? 0.808 -13.097 6.001 1.00 98.44 106 ASN A N 1
ATOM 839 C CA . ASN A 1 106 ? 2.078 -12.805 5.337 1.00 98.44 106 ASN A CA 1
ATOM 840 C C . ASN A 1 106 ? 2.052 -13.273 3.872 1.00 98.44 106 ASN A C 1
ATOM 842 O O . ASN A 1 106 ? 2.586 -14.327 3.534 1.00 98.44 106 ASN A O 1
ATOM 846 N N . ASP A 1 107 ? 1.355 -12.514 3.029 1.00 98.19 107 ASP A N 1
ATOM 847 C CA . ASP A 1 107 ? 1.215 -12.770 1.599 1.00 98.19 107 ASP A CA 1
ATOM 848 C C . ASP A 1 107 ? 1.311 -11.455 0.821 1.00 98.19 107 ASP A C 1
ATOM 850 O O . ASP A 1 107 ? 0.314 -10.797 0.528 1.00 98.19 107 ASP A O 1
ATOM 854 N N . ILE A 1 108 ? 2.545 -11.046 0.516 1.00 98.00 108 ILE A N 1
ATOM 855 C CA . ILE A 1 108 ? 2.821 -9.765 -0.144 1.00 98.00 108 ILE A CA 1
ATOM 856 C C . ILE A 1 108 ? 2.296 -9.699 -1.586 1.00 98.00 108 ILE A C 1
ATOM 858 O O . ILE A 1 108 ? 2.328 -8.634 -2.182 1.00 98.00 108 ILE A O 1
ATOM 862 N N . TRP A 1 109 ? 1.810 -10.794 -2.172 1.00 98.31 109 TRP A N 1
ATOM 863 C CA . TRP A 1 109 ? 1.239 -10.795 -3.525 1.00 98.31 109 TRP A CA 1
ATOM 864 C C . TRP A 1 109 ? -0.290 -10.744 -3.535 1.00 98.31 109 TRP A C 1
ATOM 866 O O . TRP A 1 109 ? -0.889 -10.563 -4.597 1.00 98.31 109 TRP A O 1
ATOM 876 N N . ASP A 1 110 ? -0.929 -10.899 -2.377 1.00 98.44 110 ASP A N 1
ATOM 877 C CA . ASP A 1 110 ? -2.381 -10.876 -2.259 1.00 98.44 110 ASP A CA 1
ATOM 878 C C . ASP A 1 110 ? -2.899 -9.428 -2.289 1.00 98.44 110 ASP A C 1
ATOM 880 O O . ASP A 1 110 ? -2.670 -8.633 -1.374 1.00 98.44 110 ASP A O 1
ATOM 884 N N . ALA A 1 111 ? -3.594 -9.077 -3.372 1.00 98.12 111 ALA A N 1
ATOM 885 C CA . ALA A 1 111 ? -4.097 -7.727 -3.609 1.00 98.12 111 ALA A CA 1
ATOM 886 C C . ALA A 1 111 ? -5.120 -7.270 -2.556 1.00 98.12 111 ALA A C 1
ATOM 888 O O . ALA A 1 111 ? -5.125 -6.094 -2.192 1.00 98.12 111 ALA A O 1
ATOM 889 N N . GLU A 1 112 ? -5.949 -8.181 -2.038 1.00 98.25 112 GLU A N 1
ATOM 890 C CA . GLU A 1 112 ? -6.937 -7.853 -1.006 1.00 98.25 112 GLU A CA 1
ATOM 891 C C . GLU A 1 112 ? -6.241 -7.582 0.330 1.00 98.25 112 GLU A C 1
ATOM 893 O O . GLU A 1 112 ? -6.549 -6.598 1.004 1.00 98.25 112 GLU A O 1
ATOM 898 N N . ILE A 1 113 ? -5.232 -8.387 0.682 1.00 98.38 113 ILE A N 1
ATOM 899 C CA . ILE A 1 113 ? -4.409 -8.138 1.875 1.00 98.38 113 ILE A CA 1
ATOM 900 C C . ILE A 1 113 ? -3.693 -6.791 1.772 1.00 98.38 113 ILE A C 1
ATOM 902 O O . ILE A 1 113 ? -3.708 -6.014 2.732 1.00 98.38 113 ILE A O 1
ATOM 906 N N . GLN A 1 114 ? -3.103 -6.479 0.615 1.00 98.44 114 GLN A N 1
ATOM 907 C CA . GLN A 1 114 ? -2.476 -5.176 0.417 1.00 98.44 114 GLN A CA 1
ATOM 908 C C . GLN A 1 114 ? -3.497 -4.031 0.509 1.00 98.44 114 GLN A C 1
ATOM 910 O O . GLN A 1 114 ? -3.207 -3.034 1.169 1.00 98.44 114 GLN A O 1
ATOM 915 N N . LYS A 1 115 ? -4.695 -4.171 -0.082 1.00 98.19 115 LYS A N 1
ATOM 916 C CA . LYS A 1 115 ? -5.761 -3.155 -0.013 1.00 98.19 115 LYS A CA 1
ATOM 917 C C . LYS A 1 115 ? -6.167 -2.870 1.431 1.00 98.19 115 LYS A C 1
ATOM 919 O O . LYS A 1 115 ? -6.227 -1.707 1.828 1.00 98.19 115 LYS A O 1
ATOM 924 N N . ILE A 1 116 ? -6.400 -3.917 2.227 1.00 98.25 116 ILE A N 1
ATOM 925 C CA . ILE A 1 116 ? -6.725 -3.786 3.654 1.00 98.25 116 ILE A CA 1
ATOM 926 C C . ILE A 1 116 ? -5.582 -3.084 4.393 1.00 98.25 116 ILE A C 1
ATOM 928 O O . ILE A 1 116 ? -5.830 -2.175 5.184 1.00 98.25 116 ILE A O 1
ATOM 932 N N . CYS A 1 117 ? -4.333 -3.466 4.124 1.00 97.69 117 CYS A N 1
ATOM 933 C CA . CYS A 1 117 ? -3.181 -2.847 4.768 1.00 97.69 117 CYS A CA 1
ATOM 934 C C . CYS A 1 117 ? -3.065 -1.351 4.434 1.00 97.69 117 CYS A C 1
ATOM 936 O O . CYS A 1 117 ? -2.963 -0.536 5.348 1.00 97.69 117 CYS A O 1
ATOM 938 N N . VAL A 1 118 ? -3.160 -0.972 3.154 1.00 96.88 118 VAL A N 1
ATOM 939 C CA . VAL A 1 118 ? -3.126 0.435 2.713 1.00 96.88 118 VAL A CA 1
ATOM 940 C C . VAL A 1 118 ? -4.265 1.233 3.337 1.00 96.88 118 VAL A C 1
ATOM 942 O O . VAL A 1 118 ? -4.030 2.332 3.836 1.00 96.88 118 VAL A O 1
ATOM 945 N N . TYR A 1 119 ? -5.478 0.674 3.374 1.00 96.62 119 TYR A N 1
ATOM 946 C CA . TYR A 1 119 ? -6.614 1.310 4.037 1.00 96.62 119 TYR A CA 1
ATOM 947 C C . TYR A 1 119 ? -6.289 1.642 5.501 1.00 96.62 119 TYR A C 1
ATOM 949 O O . TYR A 1 119 ? -6.420 2.793 5.914 1.00 96.62 119 TYR A O 1
ATOM 957 N N . LYS A 1 120 ? -5.799 0.662 6.270 1.00 97.12 120 LYS A N 1
ATOM 958 C CA . LYS A 1 120 ? -5.459 0.860 7.686 1.00 97.12 120 LYS A CA 1
ATOM 959 C C . LYS A 1 120 ? -4.337 1.875 7.870 1.00 97.12 120 LYS A C 1
ATOM 961 O O . LYS A 1 120 ? -4.464 2.797 8.674 1.00 97.12 120 LYS A O 1
ATOM 966 N N . MET A 1 121 ? -3.272 1.763 7.077 1.00 95.38 121 MET A N 1
ATOM 967 C CA . MET A 1 121 ? -2.145 2.692 7.148 1.00 95.38 121 MET A CA 1
ATOM 968 C C . MET A 1 121 ? -2.586 4.129 6.894 1.00 95.38 121 MET A C 1
ATOM 970 O O . MET A 1 121 ? -2.197 5.024 7.636 1.00 95.38 121 MET A O 1
ATOM 974 N N . ILE A 1 122 ? -3.400 4.365 5.866 1.00 94.38 122 ILE A N 1
ATOM 975 C CA . ILE A 1 122 ? -3.797 5.715 5.467 1.00 94.38 122 ILE A CA 1
ATOM 976 C C . ILE A 1 122 ? -4.871 6.282 6.393 1.00 94.38 122 ILE A C 1
ATOM 978 O O . ILE A 1 122 ? -4.702 7.390 6.896 1.00 94.38 122 ILE A O 1
ATOM 982 N N . PHE A 1 123 ? -5.962 5.547 6.605 1.00 93.62 123 PHE A N 1
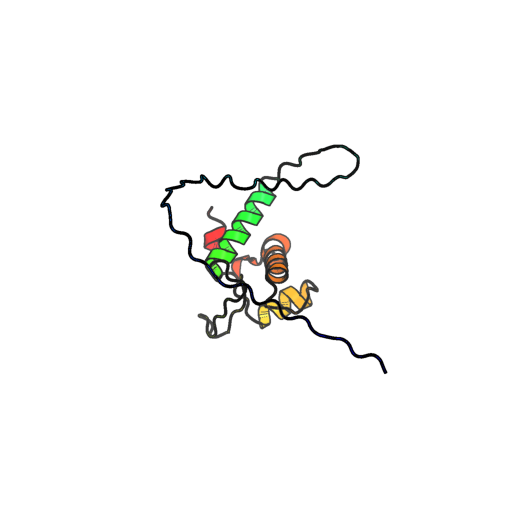ATOM 983 C CA . PHE A 1 123 ? -7.182 6.097 7.195 1.00 93.62 123 PHE A CA 1
ATOM 984 C C . PHE A 1 123 ? -7.318 5.818 8.696 1.00 93.62 123 PHE A C 1
ATOM 986 O O . PHE A 1 123 ? -7.974 6.592 9.386 1.00 93.62 123 PHE A O 1
ATOM 993 N N . GLU A 1 124 ? -6.681 4.766 9.226 1.00 94.31 124 GLU A N 1
ATOM 994 C CA . GLU A 1 124 ? -6.683 4.488 10.674 1.00 94.31 124 GLU A CA 1
ATOM 995 C C . GLU A 1 124 ? -5.435 5.071 11.367 1.00 94.31 124 GLU A C 1
ATOM 997 O O . GLU A 1 124 ? -5.546 5.658 12.440 1.00 94.31 124 GLU A O 1
ATOM 1002 N N . ASP A 1 125 ? -4.252 4.960 10.747 1.00 94.94 125 ASP A N 1
ATOM 1003 C CA . ASP A 1 125 ? -2.965 5.363 11.348 1.00 94.94 125 ASP A CA 1
ATOM 1004 C C . ASP A 1 125 ? -2.345 6.652 10.765 1.00 94.94 125 ASP A C 1
ATOM 1006 O O . ASP A 1 125 ? -1.261 7.072 11.195 1.00 94.94 125 ASP A O 1
ATOM 1010 N N . ASN A 1 126 ? -3.002 7.289 9.789 1.00 92.50 126 ASN A N 1
ATOM 1011 C CA . ASN A 1 126 ? -2.564 8.541 9.154 1.00 92.50 126 ASN A CA 1
ATOM 1012 C C . ASN A 1 126 ? -1.129 8.491 8.569 1.00 92.50 126 ASN A C 1
ATOM 1014 O O . ASN A 1 126 ? -0.348 9.441 8.659 1.00 92.50 126 ASN A O 1
ATOM 1018 N N . GLN A 1 127 ? -0.759 7.360 7.964 1.00 92.31 127 GLN A N 1
ATOM 1019 C CA . GLN A 1 127 ? 0.559 7.087 7.370 1.00 92.31 127 GLN A CA 1
ATOM 1020 C C . GLN A 1 127 ? 0.598 7.234 5.845 1.00 92.31 127 GLN A C 1
ATOM 1022 O O . GLN A 1 127 ? 1.546 6.785 5.202 1.00 92.31 127 GLN A O 1
ATOM 1027 N N . GLY A 1 128 ? -0.388 7.894 5.231 1.00 83.50 128 GLY A N 1
ATOM 1028 C CA . GLY A 1 128 ? -0.429 8.048 3.770 1.00 83.50 128 GLY A CA 1
ATOM 1029 C C . GLY A 1 128 ? 0.764 8.795 3.170 1.00 83.50 128 GLY A C 1
ATOM 1030 O O . GLY A 1 128 ? 1.091 8.600 2.004 1.00 83.50 128 GLY A O 1
ATOM 1031 N N . TRP A 1 129 ? 1.489 9.584 3.966 1.00 81.31 129 TRP A N 1
ATOM 1032 C CA . TRP A 1 129 ? 2.716 10.260 3.537 1.00 81.31 129 TRP A CA 1
ATOM 1033 C C . TRP A 1 129 ? 3.862 9.303 3.160 1.00 81.31 129 TRP A C 1
ATOM 1035 O O . TRP A 1 129 ? 4.801 9.747 2.499 1.00 81.31 129 TRP A O 1
ATOM 1045 N N . GLN A 1 130 ? 3.786 8.021 3.540 1.00 78.75 130 GLN A N 1
ATOM 1046 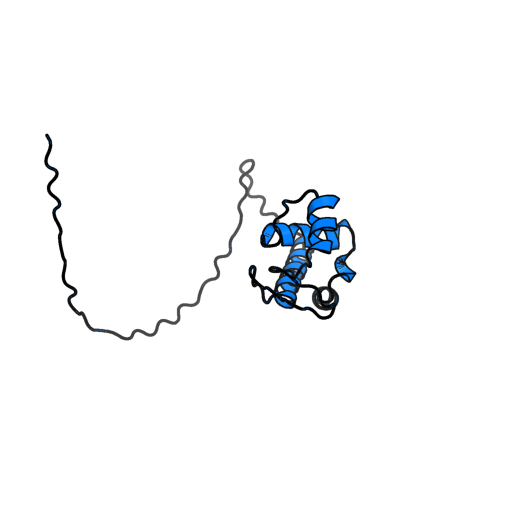C CA . GLN A 1 130 ? 4.757 6.997 3.140 1.00 78.75 130 GLN A CA 1
ATOM 1047 C C . GLN A 1 130 ? 4.609 6.574 1.667 1.00 78.75 130 GLN A C 1
ATOM 1049 O O . GLN A 1 130 ? 5.578 6.099 1.077 1.00 78.75 130 GLN A O 1
ATOM 1054 N N . TRP A 1 131 ? 3.445 6.802 1.044 1.00 82.19 131 TRP A N 1
ATOM 1055 C CA . TRP A 1 131 ? 3.235 6.563 -0.387 1.00 82.19 131 TRP A CA 1
ATOM 1056 C C . TRP A 1 131 ? 3.447 7.842 -1.189 1.00 82.19 131 TRP A C 1
ATOM 1058 O O . TRP A 1 131 ? 2.689 8.808 -1.073 1.00 82.19 131 TRP A O 1
ATOM 1068 N N . GLY A 1 132 ? 4.441 7.834 -2.080 1.00 84.31 132 GLY A N 1
ATOM 1069 C CA . GLY A 1 132 ? 4.684 8.949 -2.998 1.00 84.31 132 GLY A CA 1
ATOM 1070 C C . GLY A 1 132 ? 3.453 9.286 -3.851 1.00 84.31 132 GLY A C 1
ATOM 1071 O O . GLY A 1 132 ? 3.150 10.466 -4.056 1.00 84.31 132 GLY A O 1
ATOM 1072 N N . ALA A 1 133 ? 2.700 8.268 -4.284 1.00 87.88 133 ALA A N 1
ATOM 1073 C CA . ALA A 1 133 ? 1.476 8.438 -5.061 1.00 87.88 133 ALA A CA 1
ATOM 1074 C C . ALA A 1 133 ? 0.313 9.060 -4.269 1.00 87.88 133 ALA A C 1
ATOM 1076 O O . ALA A 1 133 ? -0.547 9.706 -4.868 1.00 87.88 133 ALA A O 1
ATOM 1077 N N . PHE A 1 134 ? 0.294 8.962 -2.934 1.00 90.25 134 PHE A N 1
ATOM 1078 C CA . PHE A 1 134 ? -0.842 9.413 -2.122 1.00 90.25 134 PHE A CA 1
ATOM 1079 C C . PHE A 1 134 ? -1.173 10.894 -2.329 1.00 90.25 134 PHE A C 1
ATOM 1081 O O . PHE A 1 134 ? -2.333 11.259 -2.511 1.00 90.25 134 PHE A O 1
ATOM 1088 N N . LYS A 1 135 ? -0.148 11.751 -2.427 1.00 88.38 135 LYS A N 1
ATOM 1089 C CA . LYS A 1 135 ? -0.313 13.196 -2.679 1.00 88.38 135 LYS A CA 1
ATOM 1090 C C . LYS A 1 135 ? -1.003 13.515 -4.009 1.00 88.38 135 LYS A C 1
ATOM 1092 O O . LYS A 1 135 ? -1.530 14.617 -4.160 1.00 88.38 135 LYS A O 1
ATOM 1097 N N . LYS A 1 136 ? -0.956 12.599 -4.981 1.00 89.62 136 LYS A N 1
ATOM 1098 C CA . LYS A 1 136 ? -1.653 12.736 -6.266 1.00 89.62 136 LYS A CA 1
ATOM 1099 C C . LYS A 1 136 ? -3.125 12.337 -6.148 1.00 89.62 136 LYS A C 1
ATOM 1101 O O . LYS A 1 136 ? -3.954 12.928 -6.825 1.00 89.62 136 LYS A O 1
ATOM 1106 N N . CYS A 1 137 ? -3.435 11.385 -5.270 1.00 90.88 137 CYS A N 1
ATOM 1107 C CA . CYS A 1 137 ? -4.760 10.781 -5.144 1.00 90.88 137 CYS A CA 1
ATOM 1108 C C . CYS A 1 137 ? -5.713 11.514 -4.195 1.00 90.88 137 CYS A C 1
ATOM 1110 O O . CYS A 1 137 ? -6.919 11.387 -4.349 1.00 90.88 137 CYS A O 1
ATOM 1112 N N . ILE A 1 138 ? -5.198 12.319 -3.262 1.00 87.38 138 ILE A N 1
ATOM 1113 C CA . ILE A 1 138 ? -6.016 13.157 -2.360 1.00 87.38 138 ILE A CA 1
ATOM 1114 C C . ILE A 1 138 ? -6.443 14.506 -2.966 1.00 87.38 138 ILE A C 1
ATOM 1116 O O . ILE A 1 138 ? -7.043 15.325 -2.282 1.00 87.38 138 ILE A O 1
ATOM 1120 N N . LYS A 1 139 ? -6.062 14.793 -4.218 1.00 66.94 139 LYS A N 1
ATOM 1121 C CA . LYS A 1 139 ? -6.368 16.058 -4.915 1.00 66.94 139 LYS A CA 1
ATOM 1122 C C . LYS A 1 139 ? -7.570 15.960 -5.865 1.00 66.94 139 LYS A C 1
ATOM 1124 O O . LYS A 1 139 ? -7.729 16.843 -6.707 1.00 66.94 139 LYS A O 1
ATOM 1129 N N . LEU A 1 140 ? -8.335 14.876 -5.784 1.00 50.56 140 LEU A N 1
ATOM 1130 C CA . LEU A 1 140 ? -9.486 14.614 -6.648 1.00 50.56 140 LEU A CA 1
ATOM 1131 C C . LEU A 1 140 ? -10.758 15.264 -6.107 1.00 50.56 140 LEU A C 1
ATOM 1133 O O . LEU A 1 140 ? -10.943 15.243 -4.873 1.00 50.56 140 LEU A O 1
#

Organism: NCBI:txid2268181